Protein AF-A0A2V8V9K9-F1 (afdb_monomer_lite)

pLDDT: mean 91.86, std 8.27, range [42.44, 98.5]

Foldseek 3Di:
DDWDDDPPFIKAFAPADPVLLCVLLVVLQWDWDWDDDPFKIKIKTFNPPDPAFFQEAAPPPPVCVVLNVVDPWEAAQAFQDTPQFQKGKAFDADPVRHGDRGIIMMMGTRIGGPCRAGPVRHDDHNVVNSVVSSVVSNCRHPRHYYHYDDHRHQGSDDPSDD

Secondary structure (DSSP, 8-state):
-EEEEETTEEEEE----HHHHHHHHHHTT-EEEEEE-SSEEEEEEE-TT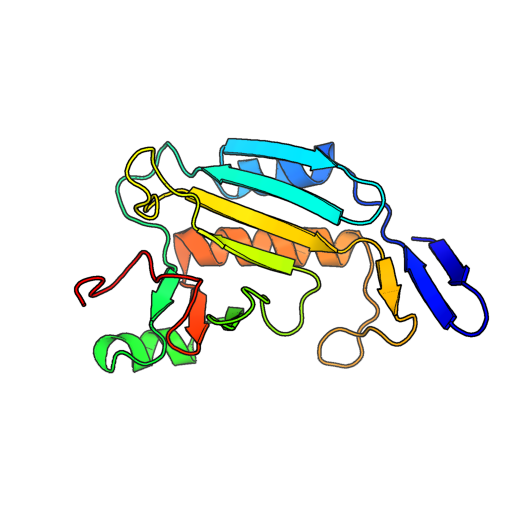-SSPPSEEETT-GGGHHHHTT-S-EEETTT-BBTTSSEEEEEEE-TTSPEEEEEEEEEEESEEETT--BGGGBPP-HHHHHHHHHHHHHIIIII-EEEESSSSSPPSBS----

Radius of gyration: 15.94 Å; chains: 1; bounding box: 43×29×41 Å

Structure (mmCIF, N/CA/C/O backbone):
data_AF-A0A2V8V9K9-F1
#
_entry.id   AF-A0A2V8V9K9-F1
#
loop_
_atom_site.group_PDB
_atom_site.id
_atom_site.type_symbol
_atom_site.label_atom_id
_atom_site.label_alt_id
_atom_site.label_comp_id
_atom_site.label_asym_id
_atom_site.label_entity_id
_atom_site.label_seq_id
_atom_site.pdbx_PDB_ins_code
_atom_site.Cartn_x
_atom_site.Cartn_y
_atom_site.Cartn_z
_atom_site.occupancy
_atom_site.B_iso_or_equiv
_atom_site.auth_seq_id
_atom_site.auth_comp_id
_atom_site.auth_asym_id
_atom_site.auth_atom_id
_atom_site.pdbx_PDB_model_num
ATOM 1 N N . MET A 1 1 ? 8.706 3.673 -18.994 1.00 76.56 1 MET A N 1
ATOM 2 C CA . MET A 1 1 ? 9.177 2.305 -18.682 1.00 76.56 1 MET A CA 1
ATOM 3 C C . MET A 1 1 ? 10.407 1.989 -19.501 1.00 76.56 1 MET A C 1
ATOM 5 O O . MET A 1 1 ? 10.355 2.055 -20.726 1.00 76.56 1 MET A O 1
ATOM 9 N N . GLN A 1 2 ? 11.484 1.588 -18.832 1.00 80.12 2 GLN A N 1
ATOM 10 C CA . GLN A 1 2 ? 12.742 1.189 -19.466 1.00 80.12 2 GLN A CA 1
ATOM 11 C C . GLN A 1 2 ? 13.123 -0.242 -19.073 1.00 80.12 2 GLN A C 1
ATOM 13 O O . GLN A 1 2 ? 12.688 -0.742 -18.037 1.00 80.12 2 GLN A O 1
ATOM 18 N N . VAL A 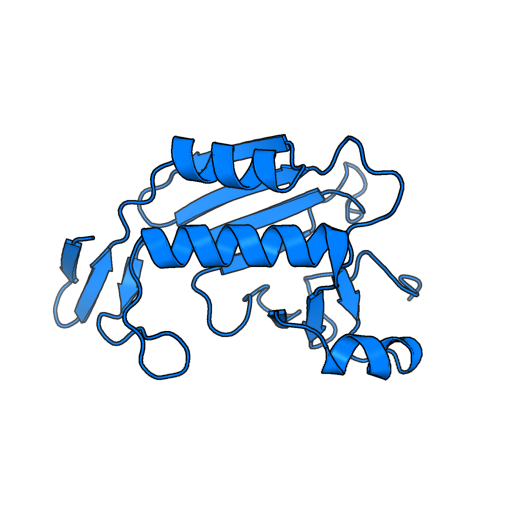1 3 ? 13.937 -0.914 -19.889 1.00 82.06 3 VAL A N 1
ATOM 19 C CA . VAL A 1 3 ? 14.543 -2.206 -19.532 1.00 82.06 3 VAL A CA 1
ATOM 20 C C . VAL A 1 3 ? 15.986 -1.953 -19.113 1.00 82.06 3 VAL A C 1
ATOM 22 O O . VAL A 1 3 ? 16.760 -1.394 -19.885 1.00 82.06 3 VAL A O 1
ATOM 25 N N . LEU A 1 4 ? 16.344 -2.377 -17.903 1.00 80.31 4 LEU A N 1
ATOM 26 C CA . LEU A 1 4 ? 17.698 -2.287 -17.363 1.00 80.31 4 LEU A CA 1
ATOM 27 C C . LEU A 1 4 ? 18.372 -3.663 -17.414 1.00 80.31 4 LEU A C 1
ATOM 29 O O . LEU A 1 4 ? 17.748 -4.685 -17.119 1.00 80.31 4 LEU A O 1
ATOM 33 N N . GLN A 1 5 ? 19.658 -3.687 -17.760 1.00 84.06 5 GLN A N 1
ATOM 34 C CA . GLN A 1 5 ? 20.503 -4.880 -17.700 1.00 84.06 5 GLN A CA 1
ATOM 35 C C . GLN A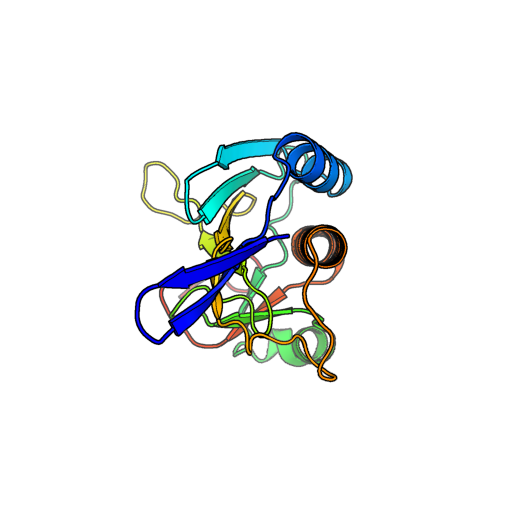 1 5 ? 21.518 -4.700 -16.565 1.00 84.06 5 GLN A C 1
ATOM 37 O O . GLN A 1 5 ? 22.336 -3.784 -16.610 1.00 84.06 5 GLN A O 1
ATOM 42 N N . ALA A 1 6 ? 21.477 -5.576 -15.561 1.00 78.19 6 ALA A N 1
ATOM 43 C CA . ALA A 1 6 ? 22.417 -5.590 -14.442 1.00 78.19 6 ALA A CA 1
ATOM 44 C C . ALA A 1 6 ? 23.096 -6.965 -14.368 1.00 78.19 6 ALA A C 1
ATOM 46 O O . ALA A 1 6 ? 22.552 -7.919 -13.809 1.00 78.19 6 ALA A O 1
ATOM 47 N N . GLY A 1 7 ? 24.277 -7.082 -14.982 1.00 84.81 7 GLY A N 1
ATOM 48 C CA . GLY A 1 7 ? 24.952 -8.372 -15.149 1.00 84.81 7 GLY A CA 1
ATOM 49 C C . GLY A 1 7 ? 24.102 -9.325 -15.991 1.00 84.81 7 GLY A C 1
ATOM 50 O O . GLY A 1 7 ? 23.704 -8.972 -17.097 1.00 84.81 7 GLY A O 1
ATOM 51 N N . GLU A 1 8 ? 23.782 -10.505 -15.459 1.00 83.12 8 GLU A N 1
ATOM 52 C CA . GLU A 1 8 ? 22.918 -11.500 -16.120 1.00 83.12 8 GLU A CA 1
ATOM 53 C C . GLU A 1 8 ? 21.413 -11.230 -15.934 1.00 83.12 8 GLU A C 1
ATOM 55 O O . GLU A 1 8 ? 20.573 -11.855 -16.585 1.00 83.12 8 GLU A O 1
ATOM 60 N N . HIS A 1 9 ? 21.042 -10.275 -15.078 1.00 83.88 9 HIS A N 1
ATOM 61 C CA . HIS A 1 9 ? 19.649 -10.008 -14.738 1.00 83.88 9 HIS A CA 1
ATOM 62 C C . HIS A 1 9 ? 19.054 -8.869 -15.571 1.00 83.88 9 HIS A C 1
ATOM 64 O O . HIS A 1 9 ? 19.664 -7.814 -15.760 1.00 83.88 9 HIS A O 1
ATOM 70 N N . LYS A 1 10 ? 17.816 -9.078 -16.031 1.00 87.31 10 LYS A N 1
ATOM 71 C CA . LYS A 1 10 ? 16.993 -8.061 -16.693 1.00 87.31 10 LYS A CA 1
ATOM 72 C C . LYS A 1 10 ? 15.944 -7.533 -15.731 1.00 87.31 10 LYS A C 1
ATOM 74 O O . LYS A 1 10 ? 15.195 -8.315 -15.139 1.00 87.31 10 LYS A O 1
ATOM 79 N N . PHE A 1 11 ? 15.841 -6.216 -15.658 1.00 88.56 11 PHE A N 1
ATOM 80 C CA . PHE A 1 11 ? 14.847 -5.510 -14.867 1.00 88.56 11 PHE A CA 1
ATOM 81 C C . PHE A 1 11 ? 13.991 -4.619 -15.761 1.00 88.56 11 PHE A C 1
ATOM 83 O O . PHE A 1 11 ? 14.434 -4.156 -16.810 1.00 88.56 11 PHE A O 1
ATOM 90 N N . ILE A 1 12 ? 12.757 -4.380 -15.339 1.00 91.19 12 ILE A N 1
ATOM 91 C CA . ILE A 1 12 ? 11.958 -3.251 -15.799 1.00 91.19 12 ILE A CA 1
ATOM 92 C C . ILE A 1 12 ? 12.106 -2.123 -14.785 1.00 91.19 12 ILE A C 1
ATOM 94 O O . ILE A 1 12 ? 12.101 -2.353 -13.574 1.00 91.19 12 ILE A O 1
ATOM 98 N N . PHE A 1 13 ? 12.239 -0.910 -15.297 1.00 93.31 13 PHE A N 1
ATOM 99 C CA . PHE A 1 13 ? 12.271 0.309 -14.517 1.00 93.31 13 PHE A CA 1
ATOM 100 C C . PHE A 1 13 ? 11.039 1.149 -14.825 1.00 93.31 13 PHE A C 1
ATOM 102 O O . PHE A 1 13 ? 10.791 1.512 -15.979 1.00 93.31 13 PHE A O 1
ATOM 109 N N . LEU A 1 14 ? 10.267 1.425 -13.780 1.00 94.00 14 LEU A N 1
ATOM 110 C CA . LEU A 1 14 ? 9.072 2.248 -13.819 1.00 94.00 14 LEU A CA 1
ATOM 111 C C . LEU A 1 14 ? 9.451 3.708 -13.587 1.00 94.00 14 LEU A C 1
ATOM 113 O O . LEU A 1 14 ? 9.961 4.082 -12.526 1.00 94.00 14 LEU A O 1
ATOM 117 N N . GLU A 1 15 ? 9.136 4.546 -14.563 1.00 93.81 15 GLU A N 1
ATOM 118 C CA . GLU A 1 15 ? 9.346 5.991 -14.489 1.00 93.81 15 GLU A CA 1
ATOM 119 C C . GLU A 1 15 ? 8.102 6.639 -13.888 1.00 93.81 15 GLU A C 1
ATOM 121 O O . GLU A 1 15 ? 7.314 7.296 -14.563 1.00 93.81 15 GLU A O 1
ATOM 126 N N . LEU A 1 16 ? 7.890 6.363 -12.600 1.00 95.62 16 LEU A N 1
ATOM 127 C CA . LEU A 1 16 ? 6.753 6.901 -11.866 1.00 95.62 16 LEU A CA 1
ATOM 128 C C . LEU A 1 16 ? 6.881 8.418 -11.723 1.00 95.62 16 LEU A C 1
ATOM 130 O O . LEU A 1 16 ? 7.891 8.912 -11.225 1.00 95.62 16 LEU A O 1
ATOM 134 N N . ASP A 1 17 ? 5.828 9.126 -12.107 1.00 95.25 17 ASP A N 1
ATOM 135 C CA . ASP A 1 17 ? 5.699 10.565 -11.956 1.00 95.25 17 ASP A CA 1
ATOM 136 C C . ASP A 1 17 ? 5.084 10.905 -10.589 1.00 95.25 17 ASP A C 1
ATOM 138 O O . ASP A 1 17 ? 3.968 10.490 -10.247 1.00 95.25 17 ASP A O 1
ATOM 142 N N . ALA A 1 18 ? 5.830 11.668 -9.791 1.00 95.62 18 ALA A N 1
ATOM 143 C CA . ALA A 1 18 ? 5.429 12.053 -8.445 1.00 95.62 18 ALA A CA 1
ATOM 144 C C . ALA A 1 18 ? 4.200 12.978 -8.440 1.00 95.62 18 ALA A C 1
ATOM 146 O O . ALA A 1 18 ? 3.397 12.918 -7.502 1.00 95.62 18 ALA A O 1
ATOM 147 N N . GLU A 1 19 ? 4.016 13.806 -9.472 1.00 96.94 19 GLU A N 1
ATOM 148 C CA . GLU A 1 19 ? 2.857 14.698 -9.578 1.00 96.94 19 GLU A CA 1
ATOM 149 C C . GLU A 1 19 ? 1.569 13.904 -9.836 1.00 96.94 19 GLU A C 1
ATOM 151 O O . GLU A 1 19 ? 0.557 14.100 -9.151 1.00 96.94 19 GLU A O 1
ATOM 156 N N . THR A 1 20 ? 1.627 12.922 -10.736 1.00 97.50 20 THR A N 1
ATOM 157 C CA . THR A 1 20 ? 0.525 11.986 -10.984 1.00 97.50 20 THR A CA 1
ATOM 158 C C . THR A 1 20 ? 0.167 11.195 -9.724 1.00 97.50 20 THR A C 1
ATOM 160 O O . THR A 1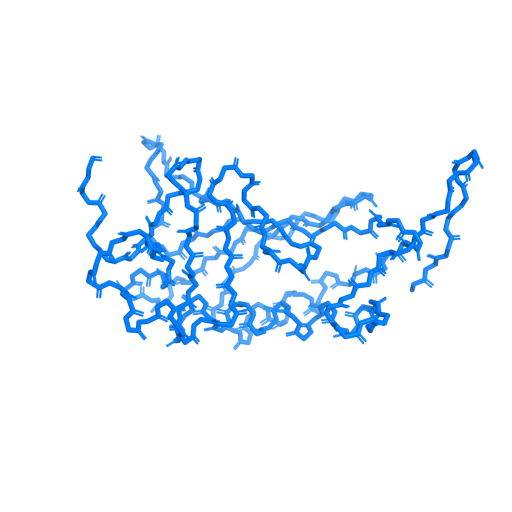 20 ? -1.006 11.127 -9.354 1.00 97.50 20 THR A O 1
ATOM 163 N N . ILE A 1 21 ? 1.154 10.654 -9.000 1.00 97.62 21 ILE A N 1
ATOM 164 C CA . ILE A 1 21 ? 0.920 9.939 -7.729 1.00 97.62 21 ILE A CA 1
ATOM 165 C C . ILE A 1 21 ? 0.281 10.855 -6.683 1.00 97.62 21 ILE A C 1
ATOM 167 O O . ILE A 1 21 ? -0.662 10.451 -6.000 1.00 97.62 21 ILE A O 1
ATOM 171 N N . THR A 1 22 ? 0.754 12.099 -6.585 1.00 98.12 22 THR A N 1
ATOM 172 C CA . THR A 1 22 ? 0.172 13.111 -5.697 1.00 98.12 22 THR A CA 1
ATOM 173 C C . THR A 1 22 ? -1.294 13.362 -6.037 1.00 98.12 22 THR A C 1
ATOM 175 O O . THR A 1 22 ? -2.143 13.407 -5.147 1.00 98.12 22 THR A O 1
ATOM 178 N N . THR A 1 23 ? -1.606 13.486 -7.326 1.00 98.06 23 THR A N 1
ATOM 179 C CA . THR A 1 23 ? -2.968 13.710 -7.816 1.00 98.06 23 THR A CA 1
ATOM 180 C C . THR A 1 23 ? -3.877 12.528 -7.492 1.00 98.06 23 THR A C 1
ATOM 182 O O . THR A 1 23 ? -4.958 12.723 -6.939 1.00 98.06 23 THR A O 1
ATOM 185 N N . VAL A 1 24 ? -3.416 11.301 -7.749 1.00 97.81 24 VAL A N 1
ATOM 186 C CA . VAL A 1 24 ? -4.142 10.067 -7.414 1.00 97.81 24 VAL A CA 1
ATOM 187 C C . VAL A 1 24 ? -4.434 9.982 -5.913 1.00 97.81 24 VAL A C 1
ATOM 189 O O . VAL A 1 24 ? -5.562 9.679 -5.521 1.00 97.81 24 VAL A O 1
ATOM 192 N N . ALA A 1 25 ? -3.450 10.287 -5.062 1.00 97.50 25 ALA A N 1
ATOM 193 C CA . ALA A 1 25 ? -3.630 10.260 -3.613 1.00 97.50 25 ALA A CA 1
ATOM 194 C C . ALA A 1 25 ? -4.662 11.290 -3.134 1.00 97.50 25 ALA A C 1
ATOM 196 O O . ALA A 1 25 ? -5.570 10.944 -2.375 1.00 97.50 25 ALA A O 1
ATOM 197 N N . LYS A 1 26 ? -4.590 12.523 -3.649 1.00 96.75 26 LYS A N 1
ATOM 198 C CA . LYS A 1 26 ? -5.566 13.578 -3.341 1.00 96.75 26 LYS A CA 1
ATOM 199 C C . LYS A 1 26 ? -6.977 13.210 -3.797 1.00 96.75 26 LYS A C 1
ATOM 201 O O . LYS A 1 26 ? -7.926 13.401 -3.043 1.00 96.75 26 LYS A O 1
ATOM 206 N N . GLN A 1 27 ? -7.127 12.622 -4.986 1.00 95.19 27 GLN A N 1
ATOM 207 C CA . GLN A 1 27 ? -8.420 12.129 -5.481 1.00 95.19 27 GLN A CA 1
ATOM 208 C C . GLN A 1 27 ? -9.011 11.018 -4.599 1.00 95.19 27 GLN A C 1
ATOM 210 O O . GLN A 1 27 ? -10.231 10.884 -4.512 1.00 95.19 27 GLN A O 1
ATOM 215 N N . ALA A 1 28 ? -8.163 10.231 -3.932 1.00 94.50 28 ALA A N 1
ATOM 216 C CA . ALA A 1 28 ? -8.576 9.223 -2.960 1.00 94.50 28 ALA A CA 1
ATOM 217 C C . ALA A 1 28 ? -8.785 9.783 -1.534 1.00 94.50 28 ALA A C 1
ATOM 219 O O . ALA A 1 28 ? -9.127 9.022 -0.630 1.00 94.50 28 ALA A O 1
ATOM 220 N N . GLY A 1 29 ? -8.616 11.096 -1.328 1.00 94.94 29 GLY A N 1
ATOM 221 C CA . GLY A 1 29 ? -8.845 11.771 -0.048 1.00 94.94 29 GLY A CA 1
ATOM 222 C C . GLY A 1 29 ? -7.651 11.764 0.911 1.00 94.94 29 GLY A C 1
ATOM 223 O O . GLY A 1 29 ? -7.852 11.901 2.117 1.00 94.94 29 GLY A O 1
ATOM 224 N N . PHE A 1 30 ? -6.429 11.590 0.400 1.00 97.81 30 PHE A N 1
ATOM 225 C CA . PHE A 1 30 ? -5.204 11.630 1.198 1.00 97.81 30 PHE A CA 1
ATOM 226 C C . PHE A 1 30 ? -4.392 12.897 0.936 1.00 97.81 30 PHE A C 1
ATOM 228 O O . PHE A 1 30 ? -4.111 13.251 -0.211 1.00 97.81 30 PHE A O 1
ATOM 235 N N . ASP A 1 31 ? -3.917 13.506 2.017 1.00 97.62 31 ASP A N 1
ATOM 236 C CA . ASP A 1 31 ? -2.716 14.327 1.985 1.00 97.62 31 ASP A CA 1
ATOM 237 C C . ASP A 1 31 ? -1.497 13.421 1.827 1.00 97.62 31 ASP A C 1
ATOM 239 O O . ASP A 1 31 ? -1.465 12.297 2.336 1.00 97.62 31 ASP A O 1
ATOM 243 N N . ILE A 1 32 ? -0.484 13.905 1.112 1.00 97.69 32 ILE A N 1
ATOM 244 C CA . ILE A 1 32 ? 0.665 13.092 0.726 1.00 97.69 32 ILE A CA 1
ATOM 245 C C . ILE A 1 32 ? 1.973 13.873 0.822 1.00 97.69 32 ILE A C 1
ATOM 247 O O . ILE A 1 32 ? 2.072 15.016 0.374 1.00 97.69 32 ILE A O 1
ATOM 251 N N . LYS A 1 33 ? 3.000 13.222 1.373 1.00 98.06 33 LYS A N 1
ATOM 252 C CA . LYS A 1 33 ? 4.403 13.633 1.257 1.00 98.06 33 LYS A CA 1
ATOM 253 C C . LYS A 1 33 ? 5.161 12.554 0.500 1.00 98.06 33 LYS A C 1
ATOM 255 O O . LYS A 1 33 ? 5.180 11.401 0.928 1.00 98.06 33 LYS A O 1
ATOM 260 N N . ILE A 1 34 ? 5.777 12.926 -0.618 1.00 97.38 34 ILE A N 1
ATOM 261 C CA . ILE A 1 34 ? 6.512 11.993 -1.474 1.00 97.38 34 ILE A CA 1
ATOM 262 C C . ILE A 1 34 ? 8.013 12.199 -1.311 1.00 97.38 34 ILE A C 1
ATOM 264 O O . ILE A 1 34 ? 8.510 13.323 -1.333 1.00 97.38 34 ILE A O 1
ATOM 268 N N . LYS A 1 35 ? 8.736 11.086 -1.220 1.00 97.88 35 LYS A N 1
ATOM 269 C CA . LYS A 1 35 ? 10.172 11.004 -1.460 1.00 97.88 35 LYS A CA 1
ATOM 270 C C . LYS A 1 35 ? 10.403 10.059 -2.635 1.00 97.88 35 LYS A C 1
ATOM 272 O O . LYS A 1 35 ? 10.269 8.844 -2.481 1.00 97.88 35 LYS A O 1
ATOM 277 N N . ASP A 1 36 ? 10.744 10.615 -3.793 1.00 96.38 36 ASP A N 1
ATOM 278 C CA . ASP A 1 36 ? 11.119 9.822 -4.963 1.00 96.38 36 ASP A CA 1
ATOM 279 C C . ASP A 1 36 ? 12.611 9.486 -4.902 1.00 96.38 36 ASP A C 1
ATOM 281 O O . ASP A 1 36 ? 13.472 10.365 -4.884 1.00 96.38 36 ASP A O 1
ATOM 285 N N . GLY A 1 37 ? 12.911 8.198 -4.777 1.00 95.38 37 GLY A N 1
ATOM 286 C CA . GLY A 1 37 ? 14.265 7.670 -4.782 1.00 95.38 37 GLY A CA 1
ATOM 287 C C . GLY A 1 37 ? 14.579 6.957 -6.091 1.00 95.38 37 GLY A C 1
ATOM 288 O O . GLY A 1 37 ? 13.709 6.685 -6.916 1.00 95.38 37 GLY A O 1
ATOM 289 N N . ALA A 1 38 ? 15.845 6.571 -6.253 1.00 91.75 38 ALA A N 1
ATOM 290 C CA . ALA A 1 38 ? 16.301 5.902 -7.468 1.00 91.75 38 ALA A CA 1
ATOM 291 C C . ALA A 1 38 ? 15.532 4.600 -7.762 1.00 91.75 38 ALA A C 1
ATOM 293 O O . ALA A 1 38 ? 15.148 4.371 -8.899 1.00 91.75 38 ALA A O 1
ATOM 294 N N . ARG A 1 39 ? 15.277 3.762 -6.746 1.00 92.56 39 ARG A N 1
ATOM 295 C CA . ARG A 1 39 ? 14.644 2.433 -6.907 1.00 92.56 39 ARG A CA 1
ATOM 296 C C . ARG A 1 39 ? 13.238 2.323 -6.338 1.00 92.56 39 ARG A C 1
ATOM 298 O O . ARG A 1 39 ? 12.537 1.352 -6.609 1.00 92.56 39 ARG A O 1
ATOM 305 N N . THR A 1 40 ? 12.837 3.284 -5.520 1.00 96.81 40 THR A N 1
ATOM 306 C CA . THR A 1 40 ? 11.581 3.242 -4.777 1.00 96.81 40 THR A CA 1
ATOM 307 C C . THR A 1 40 ? 11.024 4.640 -4.633 1.00 96.81 40 THR A C 1
ATOM 309 O O . THR A 1 40 ? 11.779 5.567 -4.337 1.00 96.81 40 THR A O 1
ATOM 312 N N . LEU A 1 41 ? 9.707 4.762 -4.719 1.00 97.94 41 LEU A N 1
ATOM 313 C CA . LEU A 1 41 ? 8.984 5.954 -4.307 1.00 97.94 41 LEU A CA 1
ATOM 314 C C . LEU A 1 41 ? 8.314 5.683 -2.962 1.00 97.94 41 LEU A C 1
ATOM 316 O O . LEU A 1 41 ? 7.605 4.690 -2.813 1.00 97.94 41 LEU A O 1
ATOM 320 N N . VAL A 1 42 ? 8.538 6.557 -1.984 1.00 98.44 42 VAL A N 1
ATOM 321 C CA . VAL A 1 42 ? 7.911 6.468 -0.661 1.00 98.44 42 VAL A CA 1
ATOM 322 C C . VAL A 1 42 ? 6.886 7.585 -0.528 1.00 98.44 42 VAL A C 1
ATOM 324 O O . VAL A 1 42 ? 7.220 8.755 -0.697 1.00 98.44 42 VAL A O 1
ATOM 327 N N . ALA A 1 43 ? 5.650 7.220 -0.209 1.00 98.44 43 ALA A N 1
ATOM 328 C CA . ALA A 1 43 ? 4.539 8.124 0.028 1.00 98.44 43 ALA A CA 1
ATOM 329 C C . ALA A 1 43 ? 4.060 7.988 1.477 1.00 98.44 43 ALA A C 1
ATOM 331 O O . ALA A 1 43 ? 3.576 6.935 1.894 1.00 98.44 43 ALA A O 1
ATOM 332 N N . GLU A 1 44 ? 4.183 9.057 2.253 1.00 98.50 44 GLU A N 1
ATOM 333 C CA . GLU A 1 44 ? 3.512 9.181 3.545 1.00 98.50 44 GLU A CA 1
ATOM 334 C C . GLU A 1 44 ? 2.125 9.769 3.302 1.00 98.50 44 GLU A C 1
ATOM 336 O O . GLU A 1 44 ? 2.008 10.890 2.811 1.00 98.50 44 GLU A O 1
ATOM 341 N N . LEU A 1 45 ? 1.091 8.984 3.598 1.00 98.44 45 LEU A N 1
ATOM 342 C CA . LEU A 1 45 ? -0.305 9.269 3.290 1.00 98.44 45 LEU A CA 1
ATOM 343 C C . LEU A 1 45 ? -1.096 9.485 4.578 1.00 98.44 45 LEU A C 1
ATOM 345 O O . LEU A 1 45 ? -1.048 8.633 5.469 1.00 98.44 45 LEU A O 1
ATOM 349 N N . THR A 1 46 ? -1.870 10.566 4.639 1.00 98.19 46 THR A N 1
ATOM 350 C CA . THR A 1 46 ? -2.729 10.897 5.784 1.00 98.19 46 THR A CA 1
ATOM 351 C C . THR A 1 46 ? -4.115 11.308 5.303 1.00 98.19 46 THR A C 1
ATOM 353 O O . THR A 1 46 ? -4.253 12.233 4.511 1.00 98.19 46 THR A O 1
ATOM 356 N N . ALA A 1 47 ? -5.163 10.651 5.796 1.00 96.38 47 ALA A N 1
ATOM 357 C CA . ALA A 1 47 ? -6.550 11.005 5.492 1.00 96.38 47 ALA A CA 1
ATOM 358 C C . ALA A 1 47 ? -7.094 12.022 6.516 1.00 96.38 47 ALA A C 1
ATOM 360 O O . ALA A 1 47 ? -7.995 11.699 7.286 1.00 96.38 47 ALA A O 1
ATOM 361 N N . ALA A 1 48 ? -6.539 13.240 6.549 1.00 82.62 48 ALA A N 1
ATOM 362 C CA . ALA A 1 48 ? -6.739 14.207 7.641 1.00 82.62 48 ALA A CA 1
ATOM 363 C C . ALA A 1 48 ? -8.202 14.642 7.876 1.00 82.62 48 ALA A C 1
ATOM 365 O O . ALA A 1 48 ? -8.569 15.013 8.988 1.00 82.62 48 ALA A O 1
ATOM 366 N N . GLY A 1 49 ? -9.051 14.592 6.845 1.00 83.88 49 GLY A N 1
ATOM 367 C CA . GLY A 1 49 ? -10.481 14.911 6.962 1.00 83.88 49 GLY A CA 1
ATOM 368 C C . GLY A 1 49 ? -11.342 13.771 7.516 1.00 83.88 49 GLY A C 1
ATOM 369 O O . GLY A 1 49 ? -12.548 13.943 7.705 1.00 83.88 49 GLY A O 1
ATOM 370 N N . ARG A 1 50 ? -10.766 12.587 7.743 1.00 90.06 50 ARG A N 1
ATOM 371 C CA . ARG A 1 50 ? -11.500 11.408 8.199 1.00 90.06 50 ARG A CA 1
ATOM 372 C C . ARG A 1 50 ? -11.627 11.424 9.725 1.00 90.06 50 ARG A C 1
ATOM 374 O O . ARG A 1 50 ? -10.754 11.903 10.428 1.00 90.06 50 ARG A O 1
ATOM 381 N N . GLN A 1 51 ? -12.728 10.890 10.250 1.00 86.38 51 GLN A N 1
ATOM 382 C CA . GLN A 1 51 ? -12.915 10.696 11.699 1.00 86.38 51 GLN A CA 1
ATOM 383 C C . GLN A 1 51 ? -12.748 9.226 12.103 1.00 86.38 51 GLN A C 1
ATOM 385 O O . GLN A 1 51 ? -12.284 8.922 13.198 1.00 86.38 51 GLN A O 1
ATOM 390 N N . SER A 1 52 ? -13.071 8.299 11.201 1.00 91.62 52 SER A N 1
ATOM 391 C CA . SER A 1 52 ? -12.846 6.869 11.393 1.00 91.62 52 SER A CA 1
ATOM 392 C C . SER A 1 52 ? -11.440 6.443 10.948 1.00 91.62 52 SER A C 1
ATOM 394 O O . SER A 1 52 ? -10.841 7.094 10.088 1.00 91.62 52 SER A O 1
ATOM 396 N N . PRO A 1 53 ? -10.904 5.328 11.474 1.00 94.06 53 PRO A N 1
ATOM 397 C CA . PRO A 1 53 ? -9.661 4.758 10.971 1.00 94.06 53 PRO A CA 1
ATOM 398 C C . PRO A 1 53 ? -9.726 4.401 9.480 1.00 94.06 53 PRO A C 1
ATOM 400 O O . PRO A 1 53 ? -10.809 4.246 8.892 1.00 94.06 53 PRO A O 1
ATOM 403 N N . LEU A 1 54 ? -8.555 4.231 8.868 1.00 96.31 54 LEU A N 1
ATOM 404 C CA . LEU A 1 54 ? -8.444 3.524 7.597 1.00 96.31 54 LEU A CA 1
ATOM 405 C C . LEU A 1 54 ? -8.924 2.087 7.787 1.00 96.31 54 LEU A C 1
ATOM 407 O O . LEU A 1 54 ? -8.674 1.464 8.818 1.00 96.31 54 LEU A O 1
ATOM 411 N N . LEU A 1 55 ? -9.605 1.559 6.777 1.00 94.81 55 LEU A N 1
ATOM 412 C CA . LEU A 1 55 ? -10.197 0.227 6.766 1.00 94.81 55 LEU A CA 1
ATOM 413 C C . LEU A 1 55 ? -9.124 -0.847 6.530 1.00 94.81 55 LEU A C 1
ATOM 415 O O . LEU A 1 55 ? -9.211 -1.632 5.594 1.00 94.81 55 LEU A O 1
ATOM 419 N N . LEU A 1 56 ? -8.087 -0.854 7.361 1.00 95.19 56 LEU A N 1
ATOM 420 C CA . LEU A 1 56 ? -7.052 -1.877 7.406 1.00 95.19 56 LEU A CA 1
ATOM 421 C C . LEU A 1 56 ? -7.368 -2.794 8.587 1.00 95.19 56 LEU A C 1
ATOM 423 O O . LEU A 1 56 ? -7.206 -2.375 9.729 1.00 95.19 56 LEU A O 1
ATOM 427 N N . PHE A 1 57 ? -7.858 -4.002 8.340 1.00 93.62 57 PHE A N 1
ATOM 428 C CA . PHE A 1 57 ? -8.381 -4.876 9.398 1.00 93.62 57 PHE A CA 1
ATOM 429 C C . PHE A 1 57 ? -7.663 -6.227 9.437 1.00 93.62 57 PHE A C 1
ATOM 431 O O . PHE A 1 57 ? -7.049 -6.637 8.453 1.00 93.62 57 PHE A O 1
ATOM 438 N N . ASP A 1 58 ? -7.738 -6.922 10.572 1.00 92.44 58 ASP A N 1
ATOM 439 C CA . ASP A 1 58 ? -7.160 -8.261 10.718 1.00 92.44 58 ASP A CA 1
ATOM 440 C C . ASP A 1 58 ? -7.992 -9.302 9.958 1.00 92.44 58 ASP A C 1
ATOM 442 O O . ASP A 1 58 ? -9.182 -9.477 10.235 1.00 92.44 58 ASP A O 1
ATOM 446 N N . ALA A 1 59 ? -7.366 -10.004 9.013 1.00 90.62 59 ALA A N 1
ATOM 447 C CA . ALA A 1 59 ? -7.986 -11.103 8.281 1.00 90.62 59 ALA A CA 1
ATOM 448 C C . ALA A 1 59 ? -8.329 -12.306 9.173 1.00 90.62 59 ALA A C 1
ATOM 450 O O . ALA A 1 59 ? -9.218 -13.081 8.825 1.00 90.62 59 ALA A O 1
ATOM 451 N N . ALA A 1 60 ? -7.607 -12.491 10.282 1.00 88.00 60 ALA A N 1
ATOM 452 C CA . ALA A 1 60 ? -7.777 -13.631 11.175 1.00 88.00 60 ALA A CA 1
ATOM 453 C C . ALA A 1 60 ? -8.929 -13.451 12.178 1.00 88.00 60 ALA A C 1
ATOM 455 O O . ALA A 1 60 ? -9.367 -14.438 12.768 1.00 88.00 60 ALA A O 1
ATOM 456 N N . ASP A 1 61 ? -9.432 -12.225 12.368 1.00 87.25 61 ASP A N 1
ATOM 457 C CA . ASP A 1 61 ? -10.561 -11.967 13.263 1.00 87.25 61 ASP A CA 1
ATOM 458 C C . ASP A 1 61 ? -11.856 -12.552 12.658 1.00 87.25 61 ASP A C 1
ATOM 460 O O . ASP A 1 61 ? -12.275 -12.130 11.571 1.00 87.25 61 ASP A O 1
ATOM 464 N N . PRO A 1 62 ? -12.539 -13.490 13.348 1.00 85.00 62 PRO A N 1
ATOM 465 C CA . PRO A 1 62 ? -13.795 -14.070 12.878 1.00 85.00 62 PRO A CA 1
ATOM 466 C C . PRO A 1 62 ? -14.886 -13.035 12.568 1.00 85.00 62 PRO A C 1
ATOM 468 O O . PRO A 1 62 ? -15.739 -13.286 11.714 1.00 85.00 62 PRO A O 1
ATOM 471 N N . ALA A 1 63 ? -14.857 -11.862 13.212 1.00 86.12 63 ALA A N 1
ATOM 472 C CA . ALA A 1 63 ? -15.792 -10.774 12.933 1.00 86.12 63 ALA A CA 1
ATOM 473 C C . ALA A 1 63 ? -15.631 -10.194 11.513 1.00 86.12 63 ALA A C 1
ATOM 475 O O . ALA A 1 63 ? -16.571 -9.603 10.980 1.00 86.12 63 ALA A O 1
ATOM 476 N N . ASN A 1 64 ? -14.475 -10.403 10.876 1.00 84.38 64 ASN A N 1
ATOM 477 C CA . ASN A 1 64 ? -14.135 -9.827 9.579 1.00 84.38 64 ASN A CA 1
ATOM 478 C C . ASN A 1 64 ? -14.317 -10.792 8.397 1.00 84.38 64 ASN A C 1
ATOM 480 O O . ASN A 1 64 ? -14.104 -10.376 7.262 1.00 84.38 64 ASN A O 1
ATOM 484 N N . LEU A 1 65 ? -14.752 -12.044 8.591 1.00 77.38 65 LEU A N 1
ATOM 485 C CA . LEU A 1 65 ? -14.850 -13.047 7.509 1.00 77.38 65 LEU A CA 1
ATOM 486 C C . LEU A 1 65 ? -15.698 -12.583 6.306 1.00 77.38 65 LEU A C 1
ATOM 488 O O . LEU A 1 65 ? -15.339 -12.796 5.142 1.00 77.38 65 LEU A O 1
ATOM 492 N N . GLY A 1 66 ? -16.813 -11.899 6.578 1.00 79.25 66 GLY A N 1
ATOM 493 C CA . GLY A 1 66 ? -17.681 -11.345 5.536 1.00 79.25 66 GLY A CA 1
ATOM 494 C C . GLY A 1 66 ? -17.031 -10.210 4.736 1.00 79.25 66 GLY A C 1
ATOM 495 O O . GLY A 1 66 ? -17.332 -10.046 3.556 1.00 79.25 66 GLY A O 1
ATOM 496 N N . TRP A 1 67 ? -16.131 -9.442 5.355 1.00 77.56 67 TRP A N 1
ATOM 497 C CA . TRP A 1 67 ? -15.364 -8.382 4.694 1.00 77.56 67 TRP A CA 1
ATOM 498 C C . TRP A 1 67 ? -14.131 -8.935 3.986 1.00 77.56 67 TRP A C 1
ATOM 500 O O . TRP A 1 67 ? -13.871 -8.560 2.847 1.00 77.56 67 TRP A O 1
ATOM 510 N N . PHE A 1 68 ? -13.430 -9.878 4.618 1.00 81.00 68 PHE A N 1
ATOM 511 C CA . PHE A 1 68 ? -12.255 -10.556 4.082 1.00 81.00 68 PHE A CA 1
ATOM 512 C C . PHE A 1 68 ? -12.526 -11.125 2.687 1.00 81.00 68 PHE A C 1
ATOM 514 O O . PHE A 1 68 ? -11.813 -10.795 1.749 1.00 81.00 68 PHE A O 1
ATOM 521 N N . SER A 1 69 ? -13.620 -11.876 2.514 1.00 82.31 69 SER A N 1
ATOM 522 C CA . SER A 1 69 ? -13.998 -12.462 1.214 1.00 82.31 69 SER A CA 1
ATOM 523 C C . SER A 1 69 ? -14.300 -11.443 0.102 1.00 82.31 69 SER A C 1
ATOM 525 O O . SER A 1 69 ? -14.358 -11.814 -1.069 1.00 82.31 69 SER A O 1
ATOM 527 N N . ARG A 1 70 ? -14.498 -10.165 0.446 1.00 85.88 70 ARG A N 1
ATOM 528 C CA . ARG A 1 70 ? -14.827 -9.075 -0.488 1.00 85.88 70 ARG A CA 1
ATOM 529 C C . ARG A 1 70 ? -13.647 -8.140 -0.748 1.00 85.88 70 ARG A C 1
ATOM 531 O O . ARG A 1 70 ? -13.769 -7.229 -1.569 1.00 85.88 70 ARG A O 1
ATOM 538 N N . CYS A 1 71 ? -12.521 -8.335 -0.062 1.00 89.94 71 CYS A N 1
ATOM 539 C CA . CYS A 1 71 ? -11.344 -7.504 -0.246 1.00 89.94 71 CYS A CA 1
ATOM 540 C C . CYS A 1 71 ? -10.722 -7.726 -1.624 1.00 89.94 71 CYS A C 1
ATOM 542 O O . CYS A 1 71 ? -10.453 -8.851 -2.044 1.00 89.94 71 CYS A O 1
ATOM 544 N N . GLN A 1 72 ? -10.436 -6.613 -2.299 1.00 91.69 72 GLN A N 1
ATOM 545 C CA . GLN A 1 72 ? -9.634 -6.602 -3.523 1.00 91.69 72 GLN A CA 1
ATOM 546 C C . GLN A 1 72 ? -8.134 -6.690 -3.219 1.00 91.69 72 GLN A C 1
ATOM 548 O O . GLN A 1 72 ? -7.362 -7.133 -4.063 1.00 91.69 72 GLN A O 1
ATOM 553 N N . PHE A 1 73 ? -7.724 -6.269 -2.018 1.00 96.50 73 PHE A N 1
ATOM 554 C CA . PHE A 1 73 ? -6.327 -6.202 -1.612 1.00 96.50 73 PHE A CA 1
ATOM 555 C C . PHE A 1 73 ? -6.098 -6.885 -0.271 1.00 96.50 73 PHE A C 1
ATOM 557 O O . PHE A 1 73 ? -6.877 -6.731 0.673 1.00 96.50 73 PHE A O 1
ATOM 564 N N . TYR A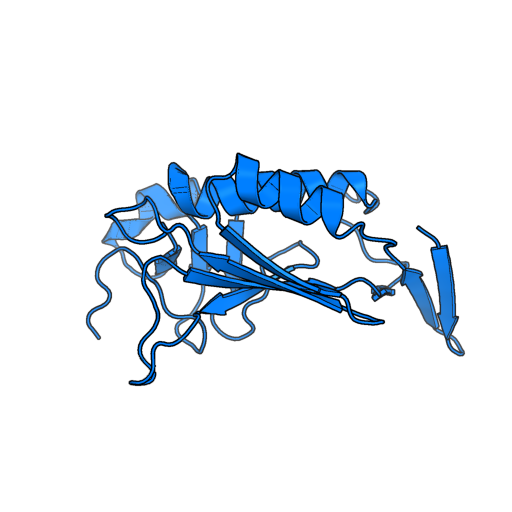 1 74 ? -4.963 -7.572 -0.204 1.00 96.06 74 TYR A N 1
ATOM 565 C CA . TYR A 1 74 ? -4.461 -8.262 0.973 1.00 96.06 74 TYR A CA 1
ATOM 566 C C . TYR A 1 74 ? -3.028 -7.803 1.222 1.00 96.06 74 TYR A C 1
ATOM 568 O O . TYR A 1 74 ? -2.252 -7.628 0.280 1.00 96.06 74 TYR A O 1
ATOM 576 N N . VAL A 1 75 ? -2.682 -7.594 2.485 1.00 97.38 75 VAL A N 1
ATOM 577 C CA . VAL A 1 75 ? -1.347 -7.188 2.923 1.00 97.38 75 VAL A CA 1
ATOM 578 C C . VAL A 1 75 ? -0.753 -8.326 3.728 1.00 97.38 75 VAL A C 1
ATOM 580 O O . VAL A 1 75 ? -1.359 -8.757 4.702 1.00 97.38 75 VAL A O 1
ATOM 583 N N . ASP A 1 76 ? 0.433 -8.801 3.363 1.00 96.25 76 ASP A N 1
ATOM 584 C CA . ASP A 1 76 ? 1.203 -9.675 4.247 1.00 96.25 76 ASP A CA 1
ATOM 585 C C . ASP A 1 76 ? 1.645 -8.860 5.466 1.00 96.25 76 ASP A C 1
ATOM 587 O O . ASP A 1 76 ? 2.479 -7.958 5.354 1.00 96.25 76 ASP A O 1
ATOM 591 N N . GLY A 1 77 ? 1.095 -9.176 6.637 1.00 95.19 77 GLY A N 1
ATOM 592 C CA . GLY A 1 77 ? 1.366 -8.445 7.867 1.00 95.19 77 GLY A CA 1
ATOM 593 C C . GLY A 1 77 ? 2.840 -8.464 8.264 1.00 95.19 77 GLY A C 1
ATOM 594 O O . GLY A 1 77 ? 3.285 -7.553 8.964 1.00 95.19 77 GLY A O 1
ATOM 595 N N . ARG A 1 78 ? 3.613 -9.471 7.819 1.00 94.44 78 ARG A N 1
ATOM 596 C CA . ARG A 1 78 ? 5.031 -9.657 8.172 1.00 94.44 78 ARG A CA 1
ATOM 597 C C . ARG A 1 78 ? 5.991 -8.845 7.327 1.00 94.44 78 ARG A C 1
ATOM 599 O O . ARG A 1 78 ? 7.041 -8.448 7.822 1.00 94.44 78 ARG A O 1
ATOM 606 N N . THR A 1 79 ? 5.661 -8.623 6.065 1.00 95.31 79 THR A N 1
ATOM 607 C CA . THR A 1 79 ? 6.541 -7.909 5.127 1.00 95.31 79 THR A CA 1
ATOM 608 C C . THR A 1 79 ? 5.986 -6.551 4.719 1.00 95.31 79 THR A C 1
ATOM 610 O O . THR A 1 79 ? 6.708 -5.739 4.146 1.00 95.31 79 THR A O 1
ATOM 613 N N . GLY A 1 80 ? 4.701 -6.311 4.978 1.00 96.94 80 GLY A N 1
ATOM 614 C CA . GLY A 1 80 ? 3.956 -5.184 4.439 1.00 96.94 80 GLY A CA 1
ATOM 615 C C . GLY A 1 80 ? 3.643 -5.316 2.952 1.00 96.94 80 GLY A C 1
ATOM 616 O O . GLY A 1 80 ? 3.056 -4.400 2.387 1.00 96.94 80 GLY A O 1
ATOM 617 N N . ALA A 1 81 ? 4.008 -6.415 2.285 1.00 97.38 81 ALA A N 1
ATOM 618 C CA . ALA A 1 81 ? 3.751 -6.566 0.860 1.00 97.38 81 ALA A CA 1
ATOM 619 C C . ALA A 1 81 ? 2.245 -6.533 0.572 1.00 97.38 81 ALA A C 1
ATOM 621 O O . ALA A 1 81 ? 1.485 -7.354 1.087 1.00 97.38 81 ALA A O 1
ATOM 622 N N . VAL A 1 82 ? 1.820 -5.602 -0.282 1.00 97.56 82 VAL A N 1
ATOM 623 C CA . VAL A 1 82 ? 0.471 -5.605 -0.845 1.00 97.56 82 VAL A CA 1
ATOM 624 C C . VAL A 1 82 ? 0.471 -6.666 -1.942 1.00 97.56 82 VAL A C 1
ATOM 626 O O . VAL A 1 82 ? 1.113 -6.502 -2.984 1.00 97.56 82 VAL A O 1
ATOM 629 N N . MET A 1 83 ? -0.185 -7.794 -1.672 1.00 94.88 83 MET A N 1
ATOM 630 C CA . MET A 1 83 ? -0.048 -9.019 -2.456 1.00 94.88 83 MET A CA 1
ATOM 631 C C . MET A 1 83 ? -0.329 -8.771 -3.939 1.00 94.88 83 MET A C 1
ATOM 633 O O . MET A 1 83 ? -1.294 -8.103 -4.297 1.00 94.88 83 MET A O 1
ATOM 637 N N . GLN A 1 84 ? 0.522 -9.344 -4.796 1.00 91.69 84 GLN A N 1
ATOM 638 C CA . GLN A 1 84 ? 0.430 -9.249 -6.260 1.00 91.69 84 GLN A CA 1
ATOM 639 C C . GLN A 1 84 ? 0.577 -7.827 -6.833 1.00 91.69 84 GLN A C 1
ATOM 641 O O . GLN A 1 84 ? 0.206 -7.585 -7.979 1.00 91.69 84 GLN A O 1
ATOM 646 N N . THR A 1 85 ? 1.152 -6.897 -6.070 1.00 96.06 85 THR A N 1
ATOM 647 C CA . THR A 1 85 ? 1.458 -5.535 -6.527 1.00 96.06 85 THR A CA 1
ATOM 648 C C . THR A 1 85 ? 2.924 -5.189 -6.236 1.00 96.06 85 THR A C 1
ATOM 650 O O . THR A 1 85 ? 3.573 -5.884 -5.450 1.00 96.06 85 THR A O 1
ATOM 653 N N . PRO A 1 86 ? 3.487 -4.129 -6.844 1.00 96.19 86 PRO A N 1
ATOM 654 C CA . PRO A 1 86 ? 4.824 -3.641 -6.502 1.00 96.19 86 PRO A CA 1
ATOM 655 C C . PRO A 1 86 ? 4.828 -2.747 -5.247 1.00 96.19 86 PRO A C 1
ATOM 657 O O . PRO A 1 86 ? 5.780 -1.994 -5.038 1.00 96.19 86 PRO A O 1
ATOM 660 N N . MET A 1 87 ? 3.754 -2.769 -4.449 1.00 98.12 87 MET A N 1
ATOM 661 C CA . MET A 1 87 ? 3.559 -1.876 -3.311 1.00 98.12 87 MET A CA 1
ATOM 662 C C . MET A 1 87 ? 3.795 -2.587 -1.978 1.00 98.12 87 MET A C 1
ATOM 664 O O . MET A 1 87 ? 3.476 -3.764 -1.801 1.00 98.12 87 MET A O 1
ATOM 668 N N . GLN A 1 88 ? 4.305 -1.836 -1.010 1.00 98.19 88 GLN A N 1
ATOM 669 C CA . GLN A 1 88 ? 4.441 -2.247 0.381 1.00 98.19 88 GLN A CA 1
ATOM 670 C C . GLN A 1 88 ? 3.807 -1.201 1.293 1.00 98.19 88 GLN A C 1
ATOM 672 O O . GLN A 1 88 ? 4.003 -0.002 1.099 1.00 98.19 88 GLN A O 1
ATOM 677 N N . LEU A 1 89 ? 3.070 -1.659 2.295 1.00 98.38 89 LEU A N 1
ATOM 678 C CA . LEU A 1 89 ? 2.382 -0.857 3.291 1.00 98.38 89 LEU A CA 1
ATOM 679 C C . LEU A 1 89 ? 3.089 -0.969 4.643 1.00 98.38 89 LEU A C 1
ATOM 681 O O . LEU A 1 89 ? 3.475 -2.054 5.069 1.00 98.38 89 LEU A O 1
ATOM 685 N N . ALA A 1 90 ? 3.180 0.145 5.356 1.00 98.00 90 ALA A N 1
ATOM 686 C CA . ALA A 1 90 ? 3.548 0.179 6.762 1.00 98.00 90 ALA A CA 1
ATOM 687 C C . ALA A 1 90 ? 2.645 1.156 7.520 1.00 98.00 90 ALA A C 1
ATOM 689 O O . ALA A 1 90 ? 2.148 2.134 6.952 1.00 98.00 90 ALA A O 1
ATOM 690 N N . ASN A 1 91 ? 2.454 0.929 8.819 1.00 97.62 91 ASN A N 1
ATOM 691 C CA . ASN A 1 91 ? 1.817 1.931 9.668 1.00 97.62 91 ASN A CA 1
ATOM 692 C C . ASN A 1 91 ? 2.737 3.146 9.808 1.00 97.62 91 ASN A C 1
ATOM 694 O O . ASN A 1 91 ? 3.947 2.999 9.987 1.00 97.62 91 ASN A O 1
ATOM 698 N N . GLN A 1 92 ? 2.163 4.348 9.781 1.00 97.62 92 GLN A N 1
ATOM 699 C CA . GLN A 1 92 ? 2.852 5.496 10.361 1.00 97.62 92 GLN A CA 1
ATOM 700 C C . GLN A 1 92 ? 2.685 5.440 11.873 1.00 97.62 92 GLN A C 1
ATOM 702 O O . GLN A 1 92 ? 1.607 5.106 12.359 1.00 97.62 92 GLN A O 1
ATOM 707 N N . LEU A 1 93 ? 3.743 5.756 12.611 1.00 96.00 93 LEU A N 1
ATOM 708 C CA . LEU A 1 93 ? 3.711 5.767 14.067 1.00 96.00 93 LEU A CA 1
ATOM 709 C C . LEU A 1 93 ? 3.624 7.208 14.568 1.00 96.00 93 LEU A C 1
ATOM 711 O O . LEU A 1 93 ? 4.152 8.131 13.944 1.00 96.00 93 LEU A O 1
ATOM 715 N N . ASP A 1 94 ? 2.920 7.419 15.670 1.00 92.81 94 ASP A N 1
ATOM 716 C CA . ASP A 1 94 ? 2.973 8.668 16.415 1.00 92.81 94 ASP A CA 1
ATOM 717 C C . ASP A 1 94 ? 4.281 8.769 17.226 1.00 92.81 94 ASP A C 1
ATOM 719 O O . ASP A 1 94 ? 5.141 7.883 17.201 1.00 92.81 94 ASP A O 1
ATOM 723 N N . ARG A 1 95 ? 4.446 9.865 17.975 1.00 92.38 95 ARG A N 1
ATOM 724 C CA . ARG A 1 95 ? 5.629 10.069 18.831 1.00 92.38 95 ARG A CA 1
ATOM 725 C C . ARG A 1 95 ? 5.751 9.039 19.961 1.00 92.38 95 ARG A C 1
ATOM 727 O O . ARG A 1 95 ? 6.840 8.877 20.498 1.00 92.38 95 ARG A O 1
ATOM 734 N N . GLY A 1 96 ? 4.656 8.378 20.328 1.00 93.38 96 GLY A N 1
ATOM 735 C CA . GLY A 1 96 ? 4.618 7.303 21.317 1.00 93.38 96 GLY A CA 1
ATOM 736 C C . GLY A 1 96 ? 4.843 5.914 20.716 1.00 93.38 96 GLY A C 1
ATOM 737 O O . GLY A 1 96 ? 4.752 4.928 21.442 1.00 93.38 96 GLY A O 1
ATOM 738 N N . GLY A 1 97 ? 5.116 5.816 19.410 1.00 92.38 97 GLY A N 1
ATOM 739 C CA . GLY A 1 97 ? 5.310 4.547 18.714 1.00 92.38 97 GLY A CA 1
ATOM 740 C C . GLY A 1 97 ? 4.013 3.801 18.391 1.00 92.38 97 GLY A C 1
ATOM 741 O O . GLY A 1 97 ? 4.075 2.649 17.965 1.00 92.38 97 GLY A O 1
ATOM 742 N N . LYS A 1 98 ? 2.840 4.421 18.574 1.00 93.25 98 LYS A N 1
ATOM 743 C CA . LYS A 1 98 ? 1.550 3.797 18.254 1.00 93.25 98 LYS A CA 1
ATOM 744 C C . LYS A 1 98 ? 1.163 4.059 16.798 1.00 93.25 98 LYS A C 1
ATOM 746 O O . LYS A 1 98 ? 1.375 5.170 16.312 1.00 93.25 98 LYS A O 1
ATOM 751 N N . PRO A 1 99 ? 0.569 3.080 16.094 1.00 94.88 99 PRO A N 1
ATOM 752 C CA . PRO A 1 99 ? 0.024 3.297 14.760 1.00 94.88 99 PRO A CA 1
ATOM 753 C C . PRO A 1 99 ? -0.978 4.456 14.717 1.00 94.88 99 PRO A C 1
ATOM 755 O O . PRO A 1 99 ? -1.926 4.508 15.499 1.00 94.88 99 PRO A O 1
ATOM 758 N N . GLN A 1 100 ? -0.794 5.363 13.765 1.00 95.31 100 GLN A N 1
ATOM 759 C CA . GLN A 1 100 ? -1.750 6.418 13.461 1.00 95.31 100 GLN A CA 1
ATOM 760 C C . GLN A 1 100 ? -2.920 5.821 12.673 1.00 95.31 100 GLN A C 1
ATOM 762 O O . GLN A 1 100 ? -2.749 5.316 11.565 1.00 95.31 100 GLN A O 1
ATOM 767 N N . SER A 1 101 ? -4.129 5.906 13.224 1.00 94.62 101 SER A N 1
ATOM 768 C CA . SER A 1 101 ? -5.326 5.256 12.667 1.00 94.62 101 SER A CA 1
ATOM 769 C C . SER A 1 101 ? -5.728 5.753 11.274 1.00 94.62 101 SER A C 1
ATOM 771 O O . SER A 1 101 ? -6.413 5.041 10.543 1.00 94.62 101 SER A O 1
ATOM 773 N N . GLN A 1 102 ? -5.296 6.955 10.890 1.00 96.44 102 GLN A N 1
ATOM 774 C CA . GLN A 1 102 ? -5.651 7.612 9.628 1.00 96.44 102 GLN A CA 1
ATOM 775 C C . GLN A 1 102 ? -4.460 7.797 8.680 1.00 96.44 102 GLN A C 1
ATOM 777 O O . GLN A 1 102 ? -4.588 8.484 7.663 1.00 96.44 102 GLN A O 1
ATOM 782 N N . ALA A 1 103 ? -3.301 7.215 9.005 1.00 97.31 103 ALA A N 1
ATOM 783 C CA . ALA A 1 103 ? -2.081 7.427 8.244 1.00 97.31 103 ALA A CA 1
ATOM 784 C C . ALA A 1 103 ? -1.285 6.137 8.026 1.00 97.31 103 ALA A C 1
ATOM 786 O O . ALA A 1 103 ? -1.094 5.313 8.920 1.00 97.31 103 ALA A O 1
ATOM 787 N N . VAL A 1 104 ? -0.777 5.984 6.808 1.00 98.19 104 VAL A N 1
ATOM 788 C CA . VAL A 1 104 ? 0.041 4.843 6.383 1.00 98.19 104 VAL A CA 1
ATOM 789 C C . VAL A 1 104 ? 1.193 5.322 5.518 1.00 98.19 104 VAL A C 1
ATOM 791 O O . VAL A 1 104 ? 1.139 6.390 4.909 1.00 98.19 104 VAL A O 1
ATOM 794 N N . ARG A 1 105 ? 2.268 4.546 5.479 1.00 98.50 105 ARG A N 1
ATOM 795 C CA . ARG A 1 105 ? 3.361 4.738 4.533 1.00 98.50 105 ARG A CA 1
ATOM 796 C C . ARG A 1 105 ? 3.229 3.690 3.446 1.00 98.50 105 ARG A C 1
ATOM 798 O O . ARG A 1 105 ? 3.153 2.500 3.743 1.00 98.50 105 ARG A O 1
ATOM 805 N N . LEU A 1 106 ? 3.241 4.138 2.202 1.00 98.50 106 LEU A N 1
ATOM 806 C CA . LEU A 1 106 ? 3.291 3.278 1.037 1.00 98.50 106 LEU A CA 1
ATOM 807 C C . LEU A 1 106 ? 4.665 3.397 0.384 1.00 98.50 106 LEU A C 1
ATOM 809 O O . LEU A 1 106 ? 5.185 4.496 0.211 1.00 98.50 106 LEU A O 1
ATOM 813 N N . THR A 1 107 ? 5.250 2.269 0.013 1.00 98.50 107 THR A N 1
ATOM 814 C CA . THR A 1 107 ? 6.464 2.211 -0.804 1.00 98.50 107 THR A CA 1
ATOM 815 C C . THR A 1 107 ? 6.122 1.527 -2.114 1.00 98.50 107 THR A C 1
ATOM 817 O O . THR A 1 107 ? 5.505 0.467 -2.097 1.00 98.50 107 THR A O 1
ATOM 820 N N . ILE A 1 108 ? 6.507 2.123 -3.239 1.00 98.19 108 ILE A N 1
ATOM 821 C CA . ILE A 1 108 ? 6.332 1.547 -4.573 1.00 98.19 108 ILE A CA 1
ATOM 822 C C . ILE A 1 108 ? 7.712 1.245 -5.145 1.00 98.19 108 ILE A C 1
ATOM 824 O O . ILE A 1 108 ? 8.540 2.147 -5.295 1.00 98.19 108 ILE A O 1
ATOM 828 N N . THR A 1 109 ? 7.958 -0.019 -5.473 1.00 96.94 109 THR A N 1
ATOM 829 C CA . THR A 1 109 ? 9.204 -0.453 -6.106 1.00 96.94 109 THR A CA 1
ATOM 830 C C . THR A 1 109 ? 9.200 -0.075 -7.587 1.00 96.94 109 THR A C 1
ATOM 832 O O . THR A 1 109 ? 8.302 -0.474 -8.326 1.00 96.94 109 THR A O 1
ATOM 835 N N . LYS A 1 110 ? 10.211 0.686 -8.023 1.00 95.38 110 LYS A N 1
ATOM 836 C CA . LYS A 1 110 ? 10.390 1.132 -9.416 1.00 95.38 110 LYS A CA 1
ATOM 837 C C . LYS A 1 110 ? 11.169 0.117 -10.249 1.00 95.38 110 LYS A C 1
ATOM 839 O O . LYS A 1 110 ? 10.945 0.020 -11.447 1.00 95.38 110 LYS A O 1
ATOM 844 N N . GLU A 1 111 ? 12.069 -0.637 -9.623 1.00 93.62 111 GLU A N 1
ATOM 845 C CA . GLU A 1 111 ? 12.919 -1.636 -10.277 1.00 93.62 111 GLU A CA 1
ATOM 846 C C . GLU A 1 111 ? 12.399 -3.051 -9.991 1.00 93.62 111 GLU A C 1
ATOM 848 O O . GLU A 1 111 ? 12.448 -3.525 -8.857 1.00 93.62 111 GLU A O 1
ATOM 853 N N . LEU A 1 112 ? 11.877 -3.733 -11.010 1.00 92.69 112 LEU A N 1
ATOM 854 C CA . LEU A 1 112 ? 11.260 -5.057 -10.873 1.00 92.69 112 LEU A CA 1
ATOM 855 C C . LEU A 1 112 ? 11.900 -6.056 -11.839 1.00 92.69 112 LEU A C 1
ATOM 857 O O . LEU A 1 112 ? 12.379 -5.650 -12.896 1.00 92.69 112 LEU A O 1
ATOM 861 N N . PRO A 1 113 ? 11.890 -7.368 -11.544 1.00 91.81 113 PRO A N 1
ATOM 862 C CA . PRO A 1 113 ? 12.363 -8.372 -12.493 1.00 91.81 113 PRO A CA 1
ATOM 863 C C . PRO A 1 113 ? 11.637 -8.256 -13.839 1.00 91.81 113 PRO A C 1
ATOM 865 O O . PRO A 1 113 ? 10.428 -8.037 -13.875 1.00 91.81 113 PRO A O 1
ATOM 868 N N . ALA A 1 114 ? 12.323 -8.477 -14.962 1.00 89.44 114 ALA A N 1
ATOM 869 C CA . ALA A 1 114 ? 11.687 -8.419 -16.285 1.00 89.44 114 ALA A CA 1
ATOM 870 C C . ALA A 1 114 ? 10.571 -9.465 -16.483 1.00 89.44 114 ALA A C 1
ATOM 872 O O . ALA A 1 114 ? 9.702 -9.313 -17.347 1.00 89.44 114 ALA A O 1
ATOM 873 N N . SER A 1 115 ? 10.567 -10.521 -15.665 1.00 90.12 115 SER A N 1
ATOM 874 C CA . SER A 1 115 ? 9.514 -11.535 -15.584 1.00 90.12 115 SER A CA 1
ATOM 875 C C . SER A 1 115 ? 8.320 -11.124 -14.714 1.00 90.12 115 SER A C 1
ATOM 877 O O . SER A 1 115 ? 7.340 -11.863 -14.671 1.00 90.12 115 SER A O 1
ATOM 879 N N . TYR A 1 116 ? 8.364 -9.968 -14.041 1.00 91.25 116 TYR A N 1
ATOM 880 C CA . TYR A 1 116 ? 7.285 -9.505 -13.173 1.00 91.25 116 TYR A CA 1
ATOM 881 C C . TYR A 1 116 ? 5.999 -9.318 -13.976 1.00 91.25 116 TYR A C 1
ATOM 883 O O . TYR A 1 116 ? 5.971 -8.611 -14.988 1.00 91.25 116 TYR A O 1
ATOM 891 N N . ARG A 1 117 ? 4.924 -9.966 -13.535 1.00 89.81 117 ARG A N 1
ATOM 892 C CA . ARG A 1 117 ? 3.598 -9.868 -14.143 1.00 89.81 117 ARG A CA 1
ATOM 893 C C . ARG A 1 117 ? 2.556 -9.752 -13.050 1.00 89.81 117 ARG A C 1
ATOM 895 O O . ARG A 1 117 ? 2.684 -10.365 -11.993 1.00 89.81 117 ARG A O 1
ATOM 902 N N . LEU A 1 118 ? 1.512 -8.999 -13.353 1.00 90.75 118 LEU A N 1
ATOM 903 C CA . LEU A 1 118 ? 0.306 -8.978 -12.543 1.00 90.75 118 LEU A CA 1
ATOM 904 C C . LEU A 1 118 ? -0.512 -10.264 -12.763 1.00 90.75 118 LEU A C 1
ATOM 906 O O . LEU A 1 118 ? -0.248 -11.017 -13.716 1.00 90.75 118 LEU A O 1
ATOM 910 N N . PRO A 1 119 ? -1.516 -10.533 -11.906 1.00 87.38 119 PRO A N 1
ATOM 911 C CA . PRO A 1 119 ? -2.457 -11.629 -12.111 1.00 87.38 119 PRO A CA 1
ATOM 912 C C . PRO A 1 119 ? -3.027 -11.637 -13.533 1.00 87.38 119 PRO A C 1
ATOM 914 O O . PRO A 1 119 ? -3.259 -10.594 -14.140 1.00 87.38 119 PRO A O 1
ATOM 917 N N . GLY A 1 120 ? -3.198 -12.829 -14.104 1.00 88.19 120 GLY A N 1
ATOM 918 C CA . GLY A 1 120 ? -3.589 -12.965 -15.512 1.00 88.19 120 GLY A CA 1
ATOM 919 C C . GLY A 1 120 ? -2.457 -12.696 -16.513 1.00 88.19 120 GLY A C 1
ATOM 920 O O . GLY A 1 120 ? -2.731 -12.499 -17.692 1.00 88.19 120 GLY A O 1
ATOM 921 N N . LYS A 1 121 ? -1.188 -12.712 -16.068 1.00 87.56 121 LYS A N 1
ATOM 922 C CA . LYS A 1 121 ? 0.015 -12.491 -16.899 1.00 87.56 121 LYS A CA 1
ATOM 923 C C . LYS A 1 121 ? 0.073 -11.100 -17.545 1.00 87.56 121 LYS A C 1
ATOM 925 O O . LYS A 1 121 ? 0.781 -10.914 -18.536 1.00 87.56 121 LYS A O 1
ATOM 930 N N . GLN A 1 122 ? -0.639 -10.123 -16.986 1.00 88.56 122 GLN A N 1
ATOM 931 C CA . GLN A 1 122 ? -0.658 -8.767 -17.521 1.00 88.56 122 GLN A CA 1
ATOM 932 C C . GLN A 1 122 ? 0.709 -8.087 -17.325 1.00 88.56 122 GLN A C 1
ATOM 934 O O . GLN A 1 122 ? 1.320 -8.227 -16.255 1.00 88.56 122 GLN A O 1
ATOM 939 N N . PRO A 1 123 ? 1.224 -7.373 -18.344 1.00 88.75 123 PRO A N 1
ATOM 940 C CA . PRO A 1 123 ? 2.424 -6.565 -18.189 1.00 88.75 123 PRO A CA 1
ATOM 941 C C . PRO A 1 123 ? 2.145 -5.400 -17.236 1.00 88.75 123 PRO A C 1
ATOM 943 O O . PRO A 1 123 ? 1.052 -4.834 -17.226 1.00 88.75 123 PRO A O 1
ATOM 946 N N . LEU A 1 124 ? 3.145 -5.039 -16.439 1.00 92.06 124 LEU A N 1
ATOM 947 C CA . LEU A 1 124 ? 3.062 -3.875 -15.571 1.00 92.06 124 LEU A CA 1
ATOM 948 C C . LEU A 1 124 ? 3.566 -2.643 -16.327 1.00 92.06 124 LEU A C 1
ATOM 950 O O . LEU A 1 124 ? 4.704 -2.632 -16.785 1.00 92.06 124 LEU A O 1
ATOM 954 N N . THR A 1 125 ? 2.727 -1.616 -16.429 1.00 93.19 125 THR A N 1
ATOM 955 C CA . THR A 1 125 ? 3.088 -0.285 -16.939 1.00 93.19 125 THR A CA 1
ATOM 956 C C . THR A 1 125 ? 2.835 0.764 -15.861 1.00 93.19 125 THR A C 1
ATOM 958 O O . THR A 1 125 ? 2.130 0.499 -14.884 1.00 93.19 125 THR A O 1
ATOM 961 N N . GLU A 1 126 ? 3.354 1.977 -16.035 1.00 94.94 126 GLU A N 1
ATOM 962 C CA . GLU A 1 126 ? 3.127 3.087 -15.105 1.00 94.94 126 GLU A CA 1
ATOM 963 C C . GLU A 1 126 ? 1.634 3.403 -14.938 1.00 94.94 126 GLU A C 1
ATOM 965 O O . GLU A 1 126 ? 1.159 3.580 -13.819 1.00 94.94 126 GLU A O 1
ATOM 970 N N . GLN A 1 127 ? 0.860 3.380 -16.028 1.00 94.75 127 GLN A N 1
ATOM 971 C CA . GLN A 1 127 ? -0.590 3.615 -15.985 1.00 94.75 127 GLN A CA 1
ATOM 972 C C . GLN A 1 127 ? -1.312 2.574 -15.124 1.00 94.75 127 GLN A C 1
ATOM 974 O O . GLN A 1 127 ? -2.209 2.914 -14.353 1.00 94.75 127 GLN A O 1
ATOM 979 N N . VAL A 1 128 ? -0.896 1.308 -15.221 1.00 94.75 128 VAL A N 1
ATOM 980 C CA . VAL A 1 128 ? -1.454 0.237 -14.391 1.00 94.75 128 VAL A CA 1
ATOM 981 C C . VAL A 1 128 ? -1.069 0.434 -12.925 1.00 94.75 128 VAL A C 1
ATOM 983 O O . VAL A 1 128 ? -1.909 0.232 -12.053 1.00 94.75 128 VAL A O 1
ATOM 986 N N . VAL A 1 129 ? 0.153 0.890 -12.634 1.00 96.31 129 VAL A N 1
ATOM 987 C CA . VAL A 1 129 ? 0.563 1.244 -11.264 1.00 96.31 129 VAL A CA 1
ATOM 988 C C . VAL A 1 129 ? -0.304 2.370 -10.703 1.00 96.31 129 VAL A C 1
ATOM 990 O O . VAL A 1 129 ? -0.767 2.256 -9.571 1.00 96.31 129 VAL A O 1
ATOM 993 N N . TYR A 1 130 ? -0.587 3.419 -11.479 1.00 97.62 130 TYR A N 1
ATOM 994 C CA . TYR A 1 130 ? -1.456 4.513 -11.032 1.00 97.62 130 TYR A CA 1
ATOM 995 C C . TYR A 1 130 ? -2.890 4.044 -10.763 1.00 97.62 130 TYR A C 1
ATOM 997 O O . TYR A 1 130 ? -3.479 4.423 -9.750 1.00 97.62 130 TYR A O 1
ATOM 1005 N N . ALA A 1 131 ? -3.435 3.170 -11.614 1.00 96.31 131 ALA A N 1
ATOM 1006 C CA . ALA A 1 131 ? -4.751 2.576 -11.398 1.00 96.31 131 ALA A CA 1
ATOM 1007 C C . ALA A 1 131 ? -4.784 1.674 -10.150 1.00 96.31 131 ALA A C 1
ATOM 1009 O O . ALA A 1 131 ? -5.711 1.763 -9.343 1.00 96.31 131 ALA A O 1
ATOM 1010 N N . LEU A 1 132 ? -3.758 0.837 -9.951 1.00 96.56 132 LEU A N 1
ATOM 1011 C CA . LEU A 1 132 ? -3.616 -0.000 -8.756 1.00 96.56 132 LEU A CA 1
ATOM 1012 C C . LEU A 1 132 ? -3.515 0.846 -7.489 1.00 96.56 132 LEU A C 1
ATOM 1014 O O . LEU A 1 132 ? -4.193 0.544 -6.510 1.00 96.56 132 LEU A O 1
ATOM 1018 N N . LEU A 1 133 ? -2.716 1.914 -7.521 1.00 98.25 133 LEU A N 1
ATOM 1019 C CA . LEU A 1 133 ? -2.591 2.858 -6.418 1.00 98.25 133 LEU A CA 1
ATOM 1020 C C . LEU A 1 133 ? -3.949 3.481 -6.087 1.00 98.25 133 LEU A C 1
ATOM 1022 O O . LEU A 1 133 ? -4.378 3.425 -4.938 1.00 98.25 133 LEU A O 1
ATOM 1026 N N . TYR A 1 134 ? -4.655 4.023 -7.083 1.00 97.88 134 TYR A N 1
ATOM 1027 C CA . TYR A 1 134 ? -5.978 4.613 -6.882 1.00 97.88 134 TYR A CA 1
ATOM 1028 C C . TYR A 1 134 ? -6.952 3.620 -6.235 1.00 97.88 134 TYR A C 1
ATOM 1030 O O . TYR A 1 134 ? -7.612 3.945 -5.245 1.00 97.88 134 TYR A O 1
ATOM 1038 N N . ASN A 1 135 ? -7.020 2.393 -6.755 1.00 97.69 135 ASN A N 1
ATOM 1039 C CA . ASN A 1 135 ? -7.906 1.357 -6.229 1.00 97.69 135 ASN A CA 1
ATOM 1040 C C . ASN A 1 135 ? -7.523 0.952 -4.803 1.00 97.69 135 ASN A C 1
ATOM 1042 O O . ASN A 1 135 ? -8.398 0.811 -3.952 1.00 97.69 135 ASN A O 1
ATOM 1046 N N . PHE A 1 136 ? -6.228 0.828 -4.514 1.00 98.38 136 PHE A N 1
ATOM 1047 C CA . PHE A 1 136 ? -5.732 0.491 -3.184 1.00 98.38 136 PHE A CA 1
ATOM 1048 C C . PHE A 1 136 ? -6.054 1.582 -2.151 1.00 98.38 136 PHE A C 1
ATOM 1050 O O . PHE A 1 136 ? -6.561 1.286 -1.068 1.00 98.38 136 PHE A O 1
ATOM 1057 N N . LEU A 1 137 ? -5.843 2.856 -2.493 1.00 98.00 137 LEU A N 1
ATOM 1058 C CA . LEU A 1 137 ? -6.173 3.981 -1.611 1.00 98.00 137 LEU A CA 1
ATOM 1059 C C . LEU A 1 137 ? -7.686 4.113 -1.382 1.00 98.00 137 LEU A C 1
ATOM 1061 O O . LEU A 1 137 ? -8.130 4.379 -0.263 1.00 98.00 137 LEU A O 1
ATOM 1065 N N . ASN A 1 138 ? -8.501 3.864 -2.412 1.00 96.88 138 ASN A N 1
ATOM 1066 C CA . ASN A 1 138 ? -9.950 3.771 -2.238 1.00 96.88 138 ASN A CA 1
ATOM 1067 C C . ASN A 1 138 ? -10.344 2.587 -1.354 1.00 96.88 138 ASN A C 1
ATOM 1069 O O . ASN A 1 138 ? -11.243 2.725 -0.526 1.00 96.88 138 ASN A O 1
ATOM 1073 N N . ALA A 1 139 ? -9.669 1.443 -1.473 1.00 96.62 139 ALA A N 1
ATOM 1074 C CA . ALA A 1 139 ? -9.947 0.298 -0.619 1.00 96.62 139 ALA A CA 1
ATOM 1075 C C . ALA A 1 139 ? -9.690 0.629 0.858 1.00 96.62 139 ALA A C 1
ATOM 1077 O O . ALA A 1 139 ? -10.545 0.356 1.698 1.00 96.62 139 ALA A O 1
ATOM 1078 N N . LEU A 1 140 ? -8.593 1.328 1.171 1.00 96.69 140 LEU A N 1
ATOM 1079 C CA . LEU A 1 140 ? -8.281 1.785 2.532 1.00 96.69 140 LEU A CA 1
ATOM 1080 C C . LEU A 1 140 ? -9.325 2.741 3.128 1.00 96.69 140 LEU A C 1
ATOM 1082 O O . LEU A 1 140 ? -9.390 2.883 4.346 1.00 96.69 140 LEU A O 1
ATOM 1086 N N . THR A 1 141 ? -10.145 3.407 2.315 1.00 94.31 141 THR A N 1
ATOM 1087 C CA . THR A 1 141 ? -11.113 4.403 2.804 1.00 94.31 141 THR A CA 1
ATOM 1088 C C . THR A 1 141 ? -12.571 3.963 2.686 1.00 94.31 141 THR A C 1
ATOM 1090 O O . THR A 1 141 ? -13.400 4.437 3.472 1.00 94.31 141 THR A O 1
ATOM 1093 N N . LYS A 1 142 ? -12.895 3.066 1.745 1.00 92.25 142 LYS A N 1
ATOM 1094 C CA . LYS A 1 142 ? -14.278 2.740 1.352 1.00 92.25 142 LYS A CA 1
ATOM 1095 C C . LYS A 1 142 ? -14.672 1.278 1.541 1.00 92.25 142 LYS A C 1
ATOM 1097 O O . LYS A 1 142 ? -15.789 1.033 1.980 1.00 92.25 142 LYS A O 1
ATOM 1102 N N . THR A 1 143 ? -13.811 0.317 1.197 1.00 91.75 143 THR A N 1
ATOM 1103 C CA . THR A 1 143 ? -14.216 -1.106 1.127 1.00 91.75 143 THR A CA 1
ATOM 1104 C C . THR A 1 143 ? -13.500 -2.014 2.115 1.00 91.75 143 THR A C 1
ATOM 1106 O O . THR A 1 143 ? -14.085 -2.991 2.565 1.00 91.75 143 THR A O 1
ATOM 1109 N N . GLY A 1 144 ? -12.249 -1.704 2.447 1.00 93.62 144 GLY A N 1
ATOM 1110 C CA . GLY A 1 144 ? -11.410 -2.493 3.334 1.00 93.62 144 GLY A CA 1
ATOM 1111 C C . GLY A 1 144 ? -10.248 -3.210 2.648 1.00 93.62 144 GLY A C 1
ATOM 1112 O O . GLY A 1 144 ? -10.336 -3.632 1.492 1.00 93.62 144 GLY A O 1
ATOM 1113 N N . VAL A 1 145 ? -9.161 -3.346 3.403 1.00 96.62 145 VAL A N 1
ATOM 1114 C CA . VAL A 1 145 ? -7.928 -4.062 3.076 1.00 96.62 145 VAL A CA 1
ATOM 1115 C C . VAL A 1 145 ? -7.609 -4.997 4.236 1.00 96.62 145 VAL A C 1
ATOM 1117 O O . VAL A 1 145 ? -7.565 -4.572 5.392 1.00 96.62 145 VAL A O 1
ATOM 1120 N N . ALA A 1 146 ? -7.371 -6.266 3.923 1.00 95.38 146 ALA A N 1
ATOM 1121 C CA . ALA A 1 146 ? -7.141 -7.293 4.927 1.00 95.38 146 ALA A CA 1
ATOM 1122 C C . ALA A 1 146 ? -5.642 -7.484 5.197 1.00 95.38 146 ALA A C 1
ATOM 1124 O O . ALA A 1 146 ? -4.859 -7.699 4.270 1.00 95.38 146 ALA A O 1
ATOM 1125 N N . VAL A 1 147 ? -5.241 -7.450 6.466 1.00 95.25 147 VAL A N 1
ATOM 1126 C CA . VAL A 1 147 ? -3.890 -7.812 6.915 1.00 95.25 147 VAL A CA 1
ATOM 1127 C C . VAL A 1 147 ? -3.862 -9.301 7.219 1.00 95.25 147 VAL A C 1
ATOM 1129 O O . VAL A 1 147 ? -4.594 -9.786 8.074 1.00 95.25 147 VAL A O 1
ATOM 1132 N N . CYS A 1 148 ? -3.017 -10.029 6.502 1.00 92.94 148 CYS A N 1
ATOM 1133 C CA . CYS A 1 148 ? -2.859 -11.469 6.613 1.00 92.94 148 CYS A CA 1
ATOM 1134 C C . CYS A 1 148 ? -1.636 -11.794 7.473 1.00 92.94 148 CYS A C 1
ATOM 1136 O O . CYS A 1 148 ? -0.508 -11.482 7.093 1.00 92.94 148 CYS A O 1
ATOM 1138 N N . GLY A 1 149 ? -1.861 -12.464 8.603 1.00 86.38 149 GLY A N 1
ATOM 1139 C CA . GLY A 1 149 ? -0.810 -12.864 9.540 1.00 86.38 149 GLY A CA 1
ATOM 1140 C C . GLY A 1 149 ? -0.456 -11.768 10.551 1.00 86.38 149 GLY A C 1
ATOM 1141 O O . GLY A 1 149 ? -0.238 -10.611 10.199 1.00 86.38 149 GLY A O 1
ATOM 1142 N N . ALA A 1 150 ? -0.373 -12.141 11.829 1.00 73.75 150 ALA A N 1
ATOM 1143 C CA . ALA A 1 150 ? -0.051 -11.217 12.913 1.00 73.75 150 ALA A CA 1
ATOM 1144 C C . ALA A 1 150 ? 1.439 -10.837 12.891 1.00 73.75 150 ALA A C 1
ATOM 1146 O O . ALA A 1 150 ? 2.297 -11.692 13.118 1.00 73.75 150 ALA A O 1
ATOM 1147 N N . SER A 1 151 ? 1.773 -9.566 12.615 1.00 80.69 151 SER A N 1
ATOM 1148 C CA . SER A 1 151 ? 3.177 -9.128 12.579 1.00 80.69 151 SER A CA 1
ATOM 1149 C C . SER A 1 151 ? 3.361 -7.591 12.615 1.00 80.69 151 SER A C 1
ATOM 1151 O O . SER A 1 151 ? 2.711 -6.925 13.428 1.00 80.69 151 SER A O 1
ATOM 1153 N N . ILE A 1 152 ? 4.314 -7.049 11.839 1.00 90.62 152 ILE A N 1
ATOM 1154 C CA . ILE A 1 152 ? 4.803 -5.660 11.871 1.00 90.62 152 ILE A CA 1
ATOM 1155 C C . ILE A 1 152 ? 3.758 -4.642 11.413 1.00 90.62 152 ILE A C 1
ATOM 1157 O O . ILE A 1 152 ? 3.700 -3.549 11.972 1.00 90.62 152 ILE A O 1
ATOM 1161 N N . VAL A 1 153 ? 2.921 -4.999 10.435 1.00 95.50 153 VAL A N 1
ATOM 1162 C CA . VAL A 1 153 ? 1.787 -4.170 10.031 1.00 95.50 153 VAL A CA 1
ATOM 1163 C C . VAL A 1 153 ? 0.628 -4.486 10.958 1.00 95.50 153 VAL A C 1
ATOM 1165 O O . VAL A 1 153 ? 0.138 -5.613 11.016 1.00 95.50 153 VAL A O 1
ATOM 1168 N N . LYS A 1 154 ? 0.200 -3.472 11.699 1.00 94.88 154 LYS A N 1
ATOM 1169 C CA . LYS A 1 154 ? -0.930 -3.530 12.610 1.00 94.88 154 LYS A CA 1
ATOM 1170 C C . LYS A 1 154 ? -2.221 -3.132 11.890 1.00 94.88 154 LYS A C 1
ATOM 1172 O O . LYS A 1 154 ? -2.218 -2.136 11.158 1.00 94.88 154 LYS A O 1
ATOM 1177 N N . PRO A 1 155 ? -3.321 -3.866 12.115 1.00 94.38 155 PRO A N 1
ATOM 1178 C CA . PRO A 1 155 ? -4.661 -3.397 11.787 1.00 94.38 155 PRO A CA 1
ATOM 1179 C C . PRO A 1 155 ? -4.933 -2.016 12.401 1.00 94.38 155 PRO A C 1
ATOM 1181 O O . PRO A 1 155 ? -4.453 -1.704 13.489 1.00 94.38 155 PRO A O 1
ATOM 1184 N N . LEU A 1 156 ? -5.703 -1.192 11.696 1.00 94.31 156 LEU A N 1
ATOM 1185 C CA . LEU A 1 156 ? -6.155 0.133 12.130 1.00 94.31 156 LEU A CA 1
ATOM 1186 C C . LEU A 1 156 ? -7.668 0.174 12.397 1.00 94.31 156 LEU A C 1
ATOM 1188 O O . LEU A 1 156 ? -8.138 1.078 13.082 1.00 94.31 156 LEU A O 1
ATOM 1192 N N . ALA A 1 157 ? -8.425 -0.792 11.870 1.00 90.62 157 ALA A N 1
ATOM 1193 C CA . ALA A 1 157 ? -9.866 -0.931 12.047 1.00 90.62 157 ALA A CA 1
ATOM 1194 C C . ALA A 1 157 ? -10.240 -2.336 12.549 1.00 90.62 157 ALA A C 1
ATOM 1196 O O . ALA A 1 157 ? -9.515 -3.305 12.323 1.00 90.62 157 ALA A O 1
ATOM 1197 N N . GLY A 1 158 ? -11.404 -2.440 13.195 1.00 83.81 158 GLY A N 1
ATOM 1198 C CA . GLY A 1 158 ? -11.847 -3.651 13.893 1.00 83.81 158 GLY A CA 1
ATOM 1199 C C . GLY A 1 158 ? -11.407 -3.658 15.359 1.00 83.81 158 GLY A C 1
ATOM 1200 O O . GLY A 1 158 ? -11.079 -2.607 15.912 1.00 83.81 158 GLY A O 1
ATOM 1201 N N . ARG A 1 159 ? -11.411 -4.828 16.009 1.00 68.94 159 ARG A N 1
ATOM 1202 C CA . ARG A 1 159 ? -10.849 -4.966 17.360 1.00 68.94 159 ARG A CA 1
ATOM 1203 C C . ARG A 1 159 ? -9.327 -4.886 17.267 1.00 68.94 159 ARG A C 1
ATOM 1205 O O . ARG A 1 159 ? -8.670 -5.854 16.913 1.00 68.94 159 ARG A O 1
ATOM 1212 N N . THR A 1 160 ? -8.771 -3.719 17.565 1.00 62.88 160 THR A N 1
ATOM 1213 C CA . THR A 1 160 ? -7.317 -3.494 17.595 1.00 62.88 160 THR A CA 1
ATOM 1214 C C . THR A 1 160 ? -6.709 -3.726 18.984 1.00 62.88 160 THR A C 1
ATOM 1216 O O . THR A 1 160 ? -5.560 -3.359 19.210 1.00 62.88 160 THR A O 1
ATOM 1219 N N . GLU A 1 161 ? -7.476 -4.285 19.925 1.00 45.38 161 GLU A N 1
ATOM 1220 C CA . GLU A 1 161 ? -7.027 -4.572 21.290 1.00 45.38 161 GLU A CA 1
ATOM 1221 C C . GLU A 1 161 ? -6.510 -6.010 21.399 1.00 45.38 161 GLU A C 1
ATOM 1223 O O . GLU 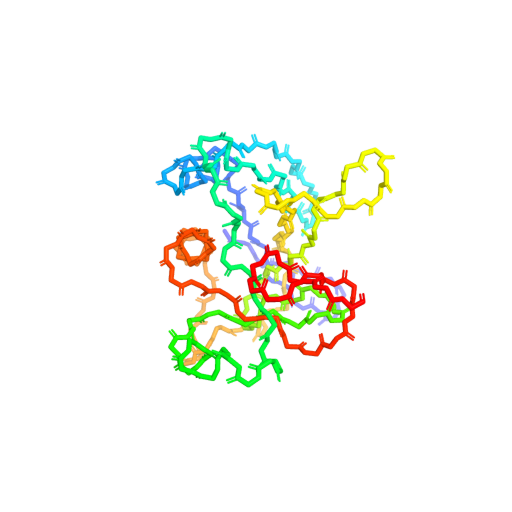A 1 161 ? -7.278 -6.973 21.361 1.00 45.38 161 GLU A O 1
ATOM 1228 N N . GLY A 1 162 ? -5.186 -6.106 21.530 1.00 42.44 162 GLY A N 1
ATOM 1229 C CA . GLY A 1 162 ? -4.400 -7.284 21.882 1.00 42.44 162 GLY A CA 1
ATOM 1230 C C . GLY A 1 162 ? -3.032 -6.841 22.376 1.00 42.44 162 GLY A C 1
ATOM 1231 O O . GLY A 1 162 ? -2.386 -6.051 21.647 1.00 42.44 162 GLY A O 1
#

Sequence (162 aa):
MQVLQAGEHKFIFLELDAETITTVAKQAGFDIKIKDGARTLVAELTAAGRQSPLLLFDAADPANLGWFSRCQFYVDGRTGAVMQTPMQLANQLDRGGKPQSQAVRLTITKELPASYRLPGKQPLTEQVVYALLYNFLNALTKTGVAVCGASIVKPLAGRTEG